Protein AF-A0A5K7X813-F1 (afdb_monomer)

Structure (mmCIF, N/CA/C/O backbone):
data_AF-A0A5K7X813-F1
#
_entry.id   AF-A0A5K7X813-F1
#
loop_
_atom_site.group_PDB
_atom_site.id
_atom_site.type_symbol
_atom_site.label_atom_id
_atom_site.label_alt_id
_atom_site.label_comp_id
_atom_site.label_asym_id
_atom_site.label_entity_id
_atom_site.label_seq_id
_atom_site.pdbx_PDB_ins_code
_atom_site.Cartn_x
_atom_site.Cartn_y
_atom_site.Cartn_z
_atom_site.occupancy
_atom_site.B_iso_or_equiv
_atom_site.auth_seq_id
_atom_site.auth_comp_id
_atom_site.auth_asym_id
_atom_site.auth_atom_id
_atom_site.pdbx_PDB_model_num
ATOM 1 N N . MET A 1 1 ? -4.013 8.636 40.983 1.00 54.81 1 MET A N 1
ATOM 2 C CA . MET A 1 1 ? -5.177 8.779 40.065 1.00 54.81 1 MET A CA 1
ATOM 3 C C . MET A 1 1 ? -4.860 9.382 38.683 1.00 54.81 1 MET A C 1
ATOM 5 O O . MET A 1 1 ? -5.614 9.105 37.757 1.00 54.81 1 MET A O 1
ATOM 9 N N . ARG A 1 2 ? -3.772 10.153 38.484 1.00 60.69 2 ARG A N 1
ATOM 10 C CA . ARG A 1 2 ? -3.465 10.831 37.197 1.00 60.69 2 ARG A CA 1
ATOM 11 C C . ARG A 1 2 ? -3.272 9.895 35.986 1.00 60.69 2 ARG A C 1
ATOM 13 O O . ARG A 1 2 ? -3.738 10.213 34.899 1.00 60.69 2 ARG A O 1
ATOM 20 N N . PHE A 1 3 ? -2.709 8.701 36.178 1.00 65.69 3 PHE A N 1
ATOM 21 C CA . PHE A 1 3 ? -2.444 7.759 35.078 1.00 65.69 3 PHE A CA 1
ATOM 22 C C . PHE A 1 3 ? -3.695 7.131 34.438 1.00 65.69 3 PHE A C 1
ATOM 24 O O . PHE A 1 3 ? -3.649 6.744 33.273 1.00 65.69 3 PHE A O 1
ATOM 31 N N . ARG A 1 4 ? -4.830 7.046 35.152 1.00 69.50 4 ARG A N 1
ATOM 32 C CA . ARG A 1 4 ? -6.066 6.462 34.591 1.00 69.50 4 ARG A CA 1
ATOM 33 C C . ARG A 1 4 ? -6.680 7.352 33.510 1.00 69.50 4 ARG A C 1
ATOM 35 O O . ARG A 1 4 ? -7.088 6.845 32.472 1.00 69.50 4 ARG A O 1
ATOM 42 N N . LYS A 1 5 ? -6.689 8.672 33.728 1.00 76.19 5 LYS A N 1
ATOM 43 C CA . LYS A 1 5 ? -7.222 9.647 32.761 1.00 76.19 5 LYS A CA 1
ATOM 44 C C . LYS A 1 5 ? -6.378 9.688 31.484 1.00 76.19 5 LYS A C 1
ATOM 46 O O . LYS A 1 5 ? -6.932 9.709 30.393 1.00 76.19 5 LYS A O 1
ATOM 51 N N . PHE A 1 6 ? -5.053 9.599 31.625 1.00 77.00 6 PHE A N 1
ATOM 52 C CA . PHE A 1 6 ? -4.134 9.563 30.486 1.00 77.00 6 PHE A CA 1
ATOM 53 C C . PHE A 1 6 ? -4.312 8.303 29.628 1.00 77.00 6 PHE A C 1
ATOM 55 O O . PHE A 1 6 ? -4.370 8.404 28.410 1.00 77.00 6 PHE A O 1
ATOM 62 N N . ARG A 1 7 ? -4.494 7.125 30.245 1.00 70.12 7 ARG A N 1
ATOM 63 C CA . ARG A 1 7 ? -4.776 5.877 29.510 1.00 70.12 7 ARG A CA 1
ATOM 64 C C . ARG A 1 7 ? -6.055 5.950 28.686 1.00 70.12 7 ARG A C 1
ATOM 66 O O . ARG A 1 7 ? -6.060 5.517 27.544 1.00 70.12 7 ARG A O 1
ATOM 73 N N . ILE A 1 8 ? -7.126 6.495 29.262 1.00 75.31 8 ILE A N 1
ATOM 74 C CA . ILE A 1 8 ? -8.412 6.626 28.567 1.00 75.31 8 ILE A CA 1
ATOM 75 C C . ILE A 1 8 ? -8.275 7.596 27.390 1.00 75.31 8 ILE A C 1
ATOM 77 O O . ILE A 1 8 ? -8.663 7.248 26.280 1.00 75.31 8 ILE A O 1
ATOM 81 N N . ALA A 1 9 ? -7.661 8.764 27.604 1.00 78.69 9 ALA A N 1
ATOM 82 C CA . ALA A 1 9 ? -7.419 9.735 26.537 1.00 78.69 9 ALA A CA 1
ATOM 83 C C . ALA A 1 9 ? -6.560 9.144 25.404 1.00 78.69 9 ALA A C 1
ATOM 85 O O . ALA A 1 9 ? -6.878 9.320 24.231 1.00 78.69 9 ALA A O 1
ATOM 86 N N . TRP A 1 10 ? -5.519 8.383 25.753 1.00 76.19 10 TRP A N 1
ATOM 87 C CA . TRP A 1 10 ? -4.647 7.707 24.795 1.00 76.19 10 TRP A CA 1
ATOM 88 C C . TRP A 1 10 ? -5.398 6.655 23.971 1.00 76.19 10 TRP A C 1
ATOM 90 O O . TRP A 1 10 ? -5.327 6.665 22.746 1.00 76.19 10 TRP A O 1
ATOM 100 N N . SER A 1 11 ? -6.180 5.786 24.618 1.00 74.19 11 SER A N 1
ATOM 101 C CA . SER A 1 11 ? -6.988 4.779 23.920 1.00 74.19 11 SER A CA 1
ATOM 102 C C . SER A 1 11 ? -8.035 5.405 22.996 1.00 74.19 11 SER A C 1
ATOM 104 O O . SER A 1 11 ? -8.230 4.917 21.886 1.00 74.19 11 SER A O 1
ATOM 106 N N . ILE A 1 12 ? -8.683 6.494 23.426 1.00 77.75 12 ILE A N 1
ATOM 107 C CA . ILE A 1 12 ? -9.646 7.233 22.597 1.00 77.75 12 ILE A CA 1
ATOM 108 C C . ILE A 1 12 ? -8.948 7.819 21.365 1.00 77.75 12 ILE A C 1
ATOM 110 O O . ILE A 1 12 ? -9.455 7.659 20.257 1.00 77.75 12 ILE A O 1
ATOM 114 N N . ALA A 1 13 ? -7.770 8.430 21.524 1.00 76.88 13 ALA A N 1
ATOM 115 C CA . ALA A 1 13 ? -7.013 8.981 20.400 1.00 76.88 13 ALA A CA 1
ATOM 116 C C . ALA A 1 13 ? -6.658 7.902 19.359 1.00 76.88 13 ALA A C 1
ATOM 118 O O . ALA A 1 13 ? -6.849 8.112 18.162 1.00 76.88 13 ALA A O 1
ATOM 119 N N . PHE A 1 14 ? -6.217 6.721 19.804 1.00 75.38 14 PHE A N 1
ATOM 120 C CA . PHE A 1 14 ? -5.927 5.600 18.903 1.00 75.38 14 PHE A CA 1
ATOM 121 C C . PHE A 1 14 ? -7.178 5.024 18.240 1.00 75.38 14 PHE A C 1
ATOM 123 O O . PHE A 1 14 ? -7.134 4.688 17.057 1.00 75.38 14 PHE A O 1
ATOM 130 N N . ALA A 1 15 ? -8.296 4.933 18.961 1.00 73.25 15 ALA A N 1
ATOM 131 C CA . ALA A 1 15 ? -9.562 4.493 18.384 1.00 73.25 15 ALA A CA 1
ATOM 132 C C . ALA A 1 15 ? -10.031 5.447 17.274 1.00 73.25 15 ALA A C 1
ATOM 134 O O . ALA A 1 15 ? -10.373 4.992 16.185 1.00 73.25 15 ALA A O 1
ATOM 135 N N . ILE A 1 16 ? -9.968 6.762 17.514 1.00 78.19 16 ILE A N 1
ATOM 136 C CA . ILE A 1 16 ? -10.304 7.787 16.515 1.00 78.19 16 ILE A CA 1
ATOM 137 C C . ILE A 1 16 ? -9.379 7.676 15.300 1.00 78.19 16 ILE A C 1
ATOM 139 O O . ILE A 1 16 ? -9.861 7.662 14.171 1.00 78.19 16 ILE A O 1
ATOM 143 N N . LEU A 1 17 ? -8.067 7.538 15.516 1.00 77.50 17 LEU A N 1
ATOM 144 C CA . LEU A 1 17 ? -7.098 7.379 14.429 1.00 77.50 17 LEU A CA 1
ATOM 145 C C . LEU A 1 17 ? -7.386 6.126 13.588 1.00 77.50 17 LEU A C 1
ATOM 147 O O . LEU A 1 17 ? -7.372 6.183 12.362 1.00 77.50 17 LEU A O 1
ATOM 151 N N . THR A 1 18 ? -7.692 5.007 14.242 1.00 76.31 18 THR A N 1
ATOM 152 C CA . THR A 1 18 ? -8.011 3.738 13.572 1.00 76.31 18 THR A CA 1
ATOM 153 C C . THR A 1 18 ? -9.284 3.876 12.736 1.00 76.31 18 THR A C 1
ATOM 155 O O . THR A 1 18 ? -9.297 3.498 11.566 1.00 76.31 18 THR A O 1
ATOM 158 N N . LEU A 1 19 ? -10.339 4.470 13.304 1.00 76.38 19 LEU A N 1
ATOM 159 C CA . LEU A 1 19 ? -11.588 4.737 12.591 1.00 76.38 19 LEU A CA 1
ATOM 160 C C . LEU A 1 19 ? -11.375 5.673 11.398 1.00 76.38 19 LEU A C 1
ATOM 162 O O . LEU A 1 19 ? -11.923 5.416 10.330 1.00 76.38 19 LEU A O 1
ATOM 166 N N . ALA A 1 20 ? -10.546 6.710 11.543 1.00 79.81 20 ALA A N 1
ATOM 167 C CA . ALA A 1 20 ? -10.212 7.623 10.454 1.00 79.81 20 ALA A CA 1
ATOM 168 C C . ALA A 1 20 ? -9.488 6.906 9.301 1.00 79.81 20 ALA A C 1
ATOM 170 O O . ALA A 1 20 ? -9.820 7.132 8.138 1.00 79.81 20 ALA A O 1
ATOM 171 N N . ILE A 1 21 ? -8.552 5.998 9.609 1.00 79.31 21 ILE A N 1
ATOM 172 C CA . ILE A 1 21 ? -7.858 5.183 8.599 1.00 79.31 21 ILE A CA 1
ATOM 173 C C . ILE A 1 21 ? -8.856 4.275 7.870 1.00 79.31 21 ILE A C 1
ATOM 175 O O . ILE A 1 21 ? -8.894 4.276 6.641 1.00 79.31 21 ILE A O 1
ATOM 179 N N . VAL A 1 22 ? -9.703 3.545 8.604 1.00 78.25 22 VAL A N 1
ATOM 180 C CA . VAL A 1 22 ? -10.703 2.638 8.010 1.00 78.25 22 VAL A CA 1
ATOM 181 C C . VAL A 1 22 ? -11.699 3.406 7.136 1.00 78.25 22 VAL A C 1
ATOM 183 O O . VAL A 1 22 ? -11.939 3.013 5.993 1.00 78.25 22 VAL A O 1
ATOM 186 N N . ALA A 1 23 ? -12.234 4.528 7.626 1.00 78.31 23 ALA A N 1
ATOM 187 C CA . ALA A 1 23 ? -13.146 5.383 6.868 1.00 78.31 23 ALA A CA 1
ATOM 188 C C . ALA A 1 23 ? -12.483 5.952 5.602 1.00 78.31 23 ALA A C 1
ATOM 190 O O . ALA A 1 23 ? -13.100 5.969 4.534 1.00 78.31 23 ALA A O 1
ATOM 191 N N . GLY A 1 24 ? -11.212 6.357 5.690 1.00 80.44 24 GLY A N 1
ATOM 192 C CA . GLY A 1 24 ? -10.421 6.793 4.541 1.00 80.44 24 GLY A CA 1
ATOM 193 C C . GLY A 1 24 ? -10.262 5.690 3.492 1.00 80.44 24 GLY A C 1
ATOM 194 O O . GLY A 1 24 ? -10.505 5.925 2.309 1.00 80.44 24 GLY A O 1
ATOM 195 N N . CYS A 1 25 ? -9.932 4.466 3.913 1.00 77.06 25 CYS A N 1
ATOM 196 C CA . CYS A 1 25 ? -9.793 3.325 3.006 1.00 77.06 25 CYS A CA 1
ATOM 197 C C . CYS A 1 25 ? -11.111 2.947 2.319 1.00 77.06 25 CYS A C 1
ATOM 199 O O . CYS A 1 25 ? -11.101 2.699 1.114 1.00 77.06 25 CYS A O 1
ATOM 201 N N . LEU A 1 26 ? -12.233 2.956 3.049 1.00 78.69 26 LEU A N 1
ATOM 202 C CA . LEU A 1 26 ? -13.564 2.715 2.478 1.00 78.69 26 LEU A CA 1
ATOM 203 C C . LEU A 1 26 ? -13.934 3.802 1.464 1.00 78.69 26 LEU A C 1
ATOM 205 O O . LEU A 1 26 ? -14.341 3.498 0.347 1.00 78.69 26 LEU A O 1
ATOM 209 N N . THR A 1 27 ? -13.718 5.071 1.811 1.00 80.00 27 THR A N 1
ATOM 210 C CA . THR A 1 27 ? -13.990 6.199 0.904 1.00 80.00 27 THR A CA 1
ATOM 211 C C . THR A 1 27 ? -13.204 6.062 -0.400 1.00 80.00 27 THR A C 1
ATOM 213 O O . THR A 1 27 ? -13.751 6.261 -1.483 1.00 80.00 27 THR A O 1
ATOM 216 N N . LEU A 1 28 ? -11.927 5.680 -0.308 1.00 74.62 28 LEU A N 1
ATOM 217 C CA . LEU A 1 28 ? -11.062 5.451 -1.464 1.00 74.62 28 LEU A CA 1
ATOM 218 C C . LEU A 1 28 ? -11.472 4.228 -2.295 1.00 74.62 28 LEU A C 1
ATOM 220 O O . LEU A 1 28 ? -11.295 4.239 -3.511 1.00 74.62 28 LEU A O 1
ATOM 224 N N . GLN A 1 29 ? -12.027 3.192 -1.667 1.00 76.62 29 GLN A N 1
ATOM 225 C CA . GLN A 1 29 ? -12.529 2.012 -2.369 1.00 76.62 29 GLN A CA 1
ATOM 226 C C . GLN A 1 29 ? -13.784 2.325 -3.193 1.0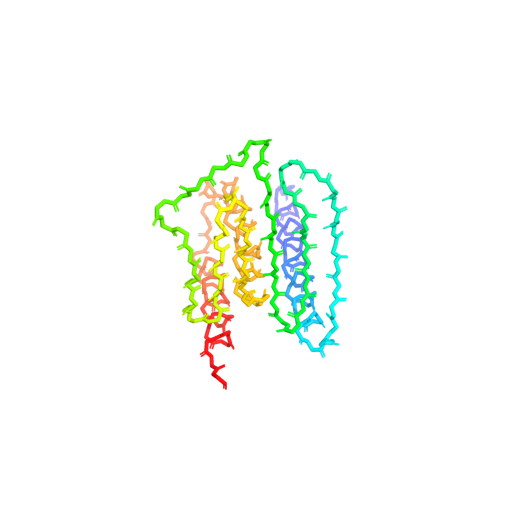0 76.62 29 GLN A C 1
ATOM 228 O O . GLN A 1 29 ? -13.869 1.903 -4.341 1.00 76.62 29 GLN A O 1
ATOM 233 N N . TYR A 1 30 ? -14.724 3.098 -2.642 1.00 77.44 30 TYR A N 1
ATOM 234 C CA . TYR A 1 30 ? -15.998 3.393 -3.308 1.00 77.44 30 TYR A CA 1
ATOM 235 C C . TYR A 1 30 ? -15.947 4.568 -4.289 1.00 77.44 30 TYR A C 1
ATOM 237 O O . TYR A 1 30 ? -16.798 4.656 -5.169 1.00 77.44 30 TYR A O 1
ATOM 245 N N . ARG A 1 31 ? -14.965 5.474 -4.181 1.00 75.94 31 ARG A N 1
ATOM 246 C CA . ARG A 1 31 ? -14.862 6.618 -5.104 1.00 75.94 31 ARG A CA 1
ATOM 247 C C . ARG A 1 31 ? -14.426 6.247 -6.522 1.00 75.94 31 ARG A C 1
ATOM 249 O O . ARG A 1 31 ? -14.601 7.076 -7.406 1.00 75.94 31 ARG A O 1
ATOM 256 N N . GLY A 1 32 ? -13.829 5.068 -6.736 1.00 66.31 32 GLY A N 1
ATOM 257 C CA . GLY A 1 32 ? -13.442 4.560 -8.065 1.00 66.31 32 GLY A CA 1
ATOM 258 C C . GLY A 1 32 ? -12.478 5.447 -8.874 1.00 66.31 32 GLY A C 1
ATOM 259 O O . GLY A 1 32 ? -12.237 5.182 -10.043 1.00 66.31 32 GLY A O 1
ATOM 260 N N . GLY A 1 33 ? -11.940 6.515 -8.281 1.00 73.81 33 GLY A N 1
ATOM 261 C CA . GLY A 1 33 ? -11.107 7.498 -8.964 1.00 73.81 33 GLY A CA 1
ATOM 262 C C . GLY A 1 33 ? -9.621 7.189 -8.833 1.00 73.81 33 GLY A C 1
ATOM 263 O O . GLY A 1 33 ? -9.163 6.732 -7.784 1.00 73.81 33 GLY A O 1
ATOM 264 N N . ARG A 1 34 ? -8.860 7.501 -9.886 1.00 80.56 34 ARG A N 1
ATOM 265 C CA . ARG A 1 34 ? -7.399 7.509 -9.843 1.00 80.56 34 ARG A CA 1
ATOM 266 C C . ARG A 1 34 ? -6.916 8.793 -9.166 1.00 80.56 34 ARG A C 1
ATOM 268 O O . ARG A 1 34 ? -7.046 9.876 -9.728 1.00 80.56 34 ARG A O 1
ATOM 275 N N . SER A 1 35 ? -6.309 8.659 -7.998 1.00 84.06 35 SER A N 1
ATOM 276 C CA . SER A 1 35 ? -5.703 9.751 -7.237 1.00 84.06 35 SER A CA 1
ATOM 277 C C . SER A 1 35 ? -4.225 9.449 -7.019 1.00 84.06 35 SER A C 1
ATOM 279 O O . SER A 1 35 ? -3.894 8.497 -6.313 1.00 84.06 35 SER A O 1
ATOM 281 N N . SER A 1 36 ? -3.324 10.244 -7.599 1.00 86.56 36 SER A N 1
ATOM 282 C CA . SER A 1 36 ? -1.923 10.229 -7.162 1.00 86.56 36 SER A CA 1
ATOM 283 C C . SER A 1 36 ? -1.825 11.049 -5.878 1.00 86.56 36 SER A C 1
ATOM 285 O O . SER A 1 36 ? -2.279 12.191 -5.823 1.00 86.56 36 SER A O 1
ATOM 287 N N . LEU A 1 37 ? -1.300 10.434 -4.823 1.00 87.88 37 LEU A N 1
ATOM 288 C CA . LEU A 1 37 ? -1.027 11.094 -3.548 1.00 87.88 37 LEU A CA 1
ATOM 289 C C . LEU A 1 37 ? 0.318 11.812 -3.598 1.00 87.88 37 LEU A C 1
ATOM 291 O O . LEU A 1 37 ? 0.514 12.832 -2.942 1.00 87.88 37 LEU A O 1
ATOM 295 N N . TRP A 1 38 ? 1.251 11.260 -4.368 1.00 91.50 38 TRP A N 1
ATOM 296 C CA . TRP A 1 38 ? 2.575 11.812 -4.546 1.00 91.50 38 TRP A CA 1
ATOM 297 C C . TRP A 1 38 ? 3.177 11.294 -5.842 1.00 91.50 38 TRP A C 1
ATOM 299 O O . TRP A 1 38 ? 3.225 10.087 -6.055 1.00 91.50 38 TRP A O 1
ATOM 309 N N . GLN A 1 39 ? 3.695 12.201 -6.665 1.00 92.25 39 GLN A N 1
ATOM 310 C CA . GLN A 1 39 ? 4.382 11.862 -7.900 1.00 92.25 39 GLN A CA 1
ATOM 311 C C . GLN A 1 39 ? 5.682 12.650 -7.997 1.00 92.25 39 GLN A C 1
ATOM 313 O O . GLN A 1 39 ? 5.729 13.853 -7.735 1.00 92.25 39 GLN A O 1
ATOM 318 N N . ARG A 1 40 ? 6.751 11.967 -8.393 1.00 93.25 40 ARG A N 1
ATOM 319 C CA . ARG A 1 40 ? 8.074 12.544 -8.584 1.00 93.25 40 ARG A CA 1
ATOM 320 C C . ARG A 1 40 ? 8.753 11.907 -9.791 1.00 93.25 40 ARG A C 1
ATOM 322 O O . ARG A 1 40 ? 8.754 10.692 -9.956 1.00 93.25 40 ARG A O 1
ATOM 329 N N . GLY A 1 41 ? 9.389 12.741 -10.610 1.00 90.94 41 GLY A N 1
ATOM 330 C CA . GLY A 1 41 ? 10.288 12.281 -11.664 1.00 90.94 41 GLY A CA 1
ATOM 331 C C . GLY A 1 41 ? 11.691 11.956 -11.139 1.00 90.94 41 GLY A C 1
ATOM 332 O O . GLY A 1 41 ? 12.214 12.644 -10.258 1.00 90.94 41 GLY A O 1
ATOM 333 N N . GLY A 1 42 ? 12.321 10.941 -11.728 1.00 90.56 42 GLY A N 1
ATOM 334 C CA . GLY A 1 42 ? 13.716 10.578 -11.478 1.00 90.56 42 GLY A CA 1
ATOM 335 C C . GLY A 1 42 ? 13.900 9.342 -10.589 1.00 90.56 42 GLY A C 1
ATOM 336 O O . GLY A 1 42 ? 12.947 8.614 -10.328 1.00 90.56 42 GLY A O 1
ATOM 337 N N . PRO A 1 43 ? 15.142 9.068 -10.151 1.00 93.00 43 PRO A N 1
ATOM 338 C CA . PRO A 1 43 ? 15.458 7.884 -9.362 1.00 93.00 43 PRO A CA 1
ATOM 339 C C . PRO A 1 43 ? 14.811 7.878 -7.974 1.00 93.00 43 PRO A C 1
ATOM 341 O O . PRO A 1 43 ? 14.740 8.907 -7.300 1.00 93.00 43 PRO A O 1
ATOM 344 N N . GLY A 1 44 ? 14.463 6.685 -7.505 1.00 93.06 44 GLY A N 1
ATOM 345 C CA . GLY A 1 44 ? 13.820 6.430 -6.225 1.00 93.06 44 GLY A CA 1
ATOM 346 C C . GLY A 1 44 ? 12.330 6.127 -6.380 1.00 93.06 44 GLY A C 1
ATOM 347 O O . GLY A 1 44 ? 11.885 5.725 -7.454 1.00 93.06 44 GLY A O 1
ATOM 348 N N . PRO A 1 45 ? 11.546 6.279 -5.303 1.00 92.69 45 PRO A N 1
ATOM 349 C CA . PRO A 1 45 ? 10.093 6.232 -5.387 1.00 92.69 45 PRO A CA 1
ATOM 350 C C . PRO A 1 45 ? 9.598 7.287 -6.390 1.00 92.69 45 PRO A C 1
ATOM 352 O O . PRO A 1 45 ? 10.085 8.417 -6.373 1.00 92.69 45 PRO A O 1
ATOM 355 N N . THR A 1 46 ? 8.667 6.926 -7.271 1.00 93.81 46 THR A N 1
ATOM 356 C CA . THR A 1 46 ? 8.197 7.808 -8.357 1.00 93.81 46 THR A CA 1
ATOM 357 C C . THR A 1 46 ? 6.718 8.138 -8.283 1.00 93.81 46 THR A C 1
ATOM 359 O O . THR A 1 46 ? 6.315 9.216 -8.707 1.00 93.81 46 THR A O 1
ATOM 362 N N . ASP A 1 47 ? 5.894 7.237 -7.758 1.00 93.62 47 ASP A N 1
ATOM 363 C CA . ASP A 1 47 ? 4.456 7.466 -7.639 1.00 93.62 47 ASP A CA 1
ATOM 364 C C . ASP A 1 47 ? 3.903 6.655 -6.471 1.00 93.62 47 ASP A C 1
ATOM 366 O O . ASP A 1 47 ? 4.234 5.479 -6.312 1.00 93.62 47 ASP A O 1
ATOM 370 N N . ILE A 1 48 ? 3.068 7.291 -5.661 1.00 92.00 48 ILE A N 1
ATOM 371 C CA . ILE A 1 48 ? 2.223 6.657 -4.657 1.00 92.00 48 ILE A CA 1
ATOM 372 C C . ILE A 1 48 ? 0.811 7.118 -4.961 1.00 92.00 48 ILE A C 1
ATOM 374 O O . ILE A 1 48 ? 0.525 8.315 -4.939 1.00 92.00 48 ILE A O 1
ATOM 378 N N . GLY A 1 49 ? -0.090 6.180 -5.214 1.00 90.69 49 GLY A N 1
ATOM 379 C CA . GLY A 1 49 ? -1.445 6.529 -5.606 1.00 90.69 49 GLY A CA 1
ATOM 380 C C . GLY A 1 49 ? -2.459 5.451 -5.294 1.00 90.69 49 GLY A C 1
ATOM 381 O O . GLY A 1 49 ? -2.126 4.367 -4.817 1.00 90.69 49 GLY A O 1
ATOM 382 N N . VAL A 1 50 ? -3.718 5.797 -5.539 1.00 88.44 50 VAL A N 1
ATOM 383 C CA . VAL A 1 50 ? -4.884 4.950 -5.313 1.00 88.44 50 VAL A CA 1
ATOM 384 C C . VAL A 1 50 ? -5.790 4.977 -6.543 1.00 88.44 50 VAL A C 1
ATOM 386 O O . VAL A 1 50 ? -6.003 6.035 -7.120 1.00 88.44 50 VAL A O 1
ATOM 389 N N . SER A 1 51 ? -6.298 3.824 -6.974 1.00 87.62 51 SER A N 1
ATOM 390 C CA . SER A 1 51 ? -7.203 3.644 -8.130 1.00 87.62 51 SER A CA 1
ATOM 391 C C . SER A 1 51 ? -7.883 2.312 -7.950 1.00 87.62 51 SER A C 1
ATOM 393 O O . SER A 1 51 ? -7.236 1.344 -7.545 1.00 87.62 51 SER A O 1
ATOM 395 N N . ASP A 1 52 ? -9.174 2.268 -8.253 1.00 85.06 52 ASP A N 1
ATOM 396 C CA . ASP A 1 52 ? -9.953 1.028 -8.282 1.00 85.06 52 ASP A CA 1
ATOM 397 C C . ASP A 1 52 ? -9.819 0.213 -6.982 1.00 85.06 52 ASP A C 1
ATOM 399 O O . ASP A 1 52 ? -9.637 -1.006 -7.000 1.00 85.06 52 ASP A O 1
ATOM 403 N N . GLY A 1 53 ? -9.810 0.902 -5.833 1.00 83.44 53 GLY A N 1
ATOM 404 C CA . GLY A 1 53 ? -9.644 0.268 -4.521 1.00 83.44 53 GLY A CA 1
ATOM 405 C C . GLY A 1 53 ? -8.278 -0.391 -4.301 1.00 83.44 53 GLY A C 1
ATOM 406 O O . GLY A 1 53 ? -8.155 -1.301 -3.481 1.00 83.44 53 GLY A O 1
ATOM 407 N N . LYS A 1 54 ? -7.238 0.037 -5.021 1.00 88.50 54 LYS A N 1
ATOM 408 C CA . LYS A 1 54 ? -5.860 -0.433 -4.846 1.00 88.50 54 LYS A CA 1
ATOM 409 C C . LYS A 1 54 ? -4.923 0.727 -4.596 1.00 88.50 54 LYS A C 1
ATOM 411 O O . LYS A 1 54 ? -5.014 1.742 -5.274 1.00 88.50 54 LYS A O 1
ATOM 416 N N . ILE A 1 55 ? -3.997 0.549 -3.662 1.00 89.44 55 ILE A N 1
ATOM 417 C CA . ILE A 1 55 ? -2.851 1.446 -3.491 1.00 89.44 55 ILE A CA 1
ATOM 418 C C . ILE A 1 55 ? -1.733 0.899 -4.363 1.00 89.44 55 ILE A C 1
ATOM 420 O O . ILE A 1 55 ? -1.499 -0.310 -4.325 1.00 89.44 55 ILE A O 1
ATOM 424 N N . TRP A 1 56 ? -1.035 1.751 -5.1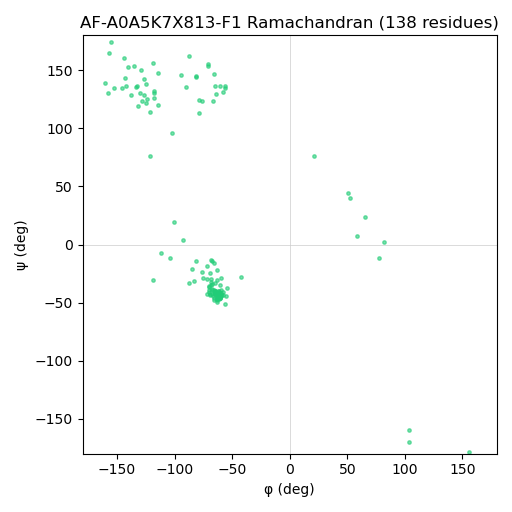11 1.00 91.56 56 TRP A N 1
ATOM 425 C CA . TRP A 1 56 ? 0.241 1.391 -5.720 1.00 91.56 56 TRP A CA 1
ATOM 426 C C . TRP A 1 56 ? 1.382 2.268 -5.238 1.00 91.56 56 TRP A C 1
ATOM 428 O O . TRP A 1 56 ? 1.202 3.411 -4.824 1.00 91.56 56 TRP A O 1
ATOM 438 N N . LEU A 1 57 ? 2.571 1.694 -5.352 1.00 93.75 57 LEU A N 1
ATOM 439 C CA . LEU A 1 57 ? 3.854 2.341 -5.190 1.00 93.75 57 LEU A CA 1
ATOM 440 C C . LEU A 1 57 ? 4.704 1.980 -6.406 1.00 93.75 57 LEU A C 1
ATOM 442 O O . LEU A 1 57 ? 4.827 0.804 -6.751 1.00 93.75 57 LEU A O 1
ATOM 446 N N . SER A 1 58 ? 5.305 2.986 -7.022 1.00 94.50 58 SER A N 1
ATOM 447 C CA . SER A 1 58 ? 6.235 2.842 -8.137 1.00 94.50 58 SER A CA 1
ATOM 448 C C . SER A 1 58 ? 7.626 3.305 -7.726 1.00 94.50 58 SER A C 1
ATOM 450 O O . SER A 1 58 ? 7.778 4.228 -6.921 1.00 94.50 58 SER A O 1
ATOM 452 N N . TRP A 1 59 ? 8.648 2.671 -8.291 1.00 95.25 59 TRP A N 1
ATOM 453 C CA . TRP A 1 59 ? 10.044 2.974 -8.017 1.00 95.25 59 TRP A CA 1
ATOM 454 C C . TRP A 1 59 ? 10.894 2.835 -9.276 1.00 95.25 59 TRP A C 1
ATOM 456 O O . TRP A 1 59 ? 10.690 1.932 -10.090 1.00 95.25 59 TRP A O 1
ATOM 466 N N . GLN A 1 60 ? 11.880 3.715 -9.416 1.00 95.88 60 GLN A N 1
ATOM 467 C CA . GLN A 1 60 ? 12.801 3.753 -10.541 1.00 95.88 60 GLN A CA 1
ATOM 468 C C . GLN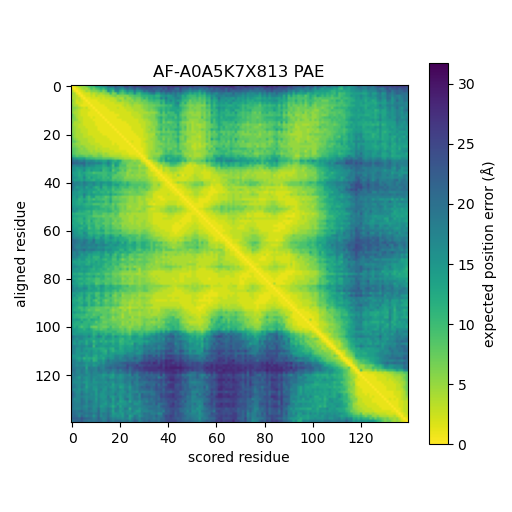 A 1 60 ? 14.258 3.726 -10.057 1.00 95.88 60 GLN A C 1
ATOM 470 O O . GLN A 1 60 ? 14.639 4.539 -9.215 1.00 95.88 60 GLN A O 1
ATOM 475 N N . PRO A 1 61 ? 15.113 2.830 -10.575 1.00 94.62 61 PRO A N 1
ATOM 476 C CA . PRO A 1 61 ? 16.509 2.787 -10.170 1.00 94.62 61 PRO A CA 1
ATOM 477 C C . PRO A 1 61 ? 17.289 3.983 -10.705 1.00 94.62 61 PRO A C 1
ATOM 479 O O . PRO A 1 61 ? 16.966 4.555 -11.745 1.00 94.62 61 PRO A O 1
ATOM 482 N N . ARG A 1 62 ? 18.378 4.326 -10.010 1.00 94.88 62 ARG A N 1
ATOM 483 C CA . ARG A 1 62 ? 19.324 5.355 -10.467 1.00 94.88 62 ARG A CA 1
ATOM 484 C C . ARG A 1 62 ? 20.102 4.927 -11.710 1.00 94.88 62 ARG A C 1
ATOM 486 O O . ARG A 1 62 ? 20.406 5.767 -12.546 1.00 94.88 62 ARG A O 1
ATOM 493 N N . VAL A 1 63 ? 20.416 3.639 -11.816 1.00 94.94 63 VAL A N 1
ATOM 494 C CA . VAL A 1 63 ? 21.101 3.034 -12.961 1.00 94.94 63 VAL A CA 1
ATOM 495 C C . VAL A 1 63 ? 20.217 1.908 -13.471 1.00 94.94 63 VAL A C 1
ATOM 497 O O . VAL A 1 63 ? 19.835 1.037 -12.690 1.00 94.94 63 VAL A O 1
ATOM 500 N N . ALA A 1 64 ? 19.868 1.939 -14.756 1.00 91.88 64 ALA A N 1
ATOM 501 C CA . ALA A 1 64 ? 19.071 0.880 -15.354 1.00 91.88 64 ALA A CA 1
ATOM 502 C C . ALA A 1 64 ? 19.855 -0.438 -15.322 1.00 91.88 64 ALA A C 1
ATOM 504 O O . ALA A 1 64 ? 21.009 -0.497 -15.742 1.00 91.88 64 ALA A O 1
ATOM 505 N N . TYR A 1 65 ? 19.219 -1.492 -14.829 1.00 90.75 65 TYR A N 1
ATOM 506 C CA . TYR A 1 65 ? 19.756 -2.849 -14.854 1.00 90.75 65 TYR A CA 1
ATOM 507 C C . TYR A 1 65 ? 18.651 -3.801 -15.294 1.00 90.75 65 TYR A C 1
ATOM 509 O O . TYR A 1 65 ? 17.474 -3.503 -15.104 1.00 90.75 65 TYR A O 1
ATOM 517 N N . ARG A 1 66 ? 19.014 -4.940 -15.891 1.00 90.00 66 ARG A N 1
ATOM 518 C CA . ARG A 1 66 ? 18.047 -5.942 -16.349 1.00 90.00 66 ARG A CA 1
ATOM 519 C C . ARG A 1 66 ? 17.997 -7.110 -15.365 1.00 90.00 66 ARG A C 1
ATOM 521 O O . ARG A 1 66 ? 18.840 -8.002 -15.457 1.00 90.00 66 ARG A O 1
ATOM 528 N N . PRO A 1 67 ? 17.047 -7.126 -14.415 1.00 87.69 67 PRO A N 1
ATOM 529 C CA . PRO A 1 67 ? 16.902 -8.253 -13.510 1.00 87.69 67 PRO A CA 1
ATOM 530 C C . PRO A 1 67 ? 16.484 -9.497 -14.296 1.00 87.69 67 PRO A C 1
ATOM 532 O O . PRO A 1 67 ? 15.592 -9.439 -15.141 1.00 87.69 67 PRO A O 1
ATOM 535 N N . GLN A 1 68 ? 17.101 -10.640 -13.990 1.00 90.38 68 GLN A N 1
ATOM 536 C CA . GLN A 1 68 ? 16.737 -11.933 -14.593 1.00 90.38 68 GLN A CA 1
ATOM 537 C C . GLN A 1 68 ? 15.300 -12.358 -14.252 1.00 90.38 68 GLN A C 1
ATOM 539 O O . GLN A 1 68 ? 14.692 -13.140 -14.970 1.00 90.38 68 GLN A O 1
ATOM 544 N N . TRP A 1 69 ? 14.755 -11.806 -13.170 1.00 84.75 69 TRP A N 1
ATOM 545 C CA . TRP A 1 69 ? 13.408 -12.040 -12.659 1.00 84.75 69 TRP A CA 1
ATOM 546 C C . TRP A 1 69 ? 12.426 -10.915 -13.034 1.00 84.75 69 TRP A C 1
ATOM 548 O O . TRP A 1 69 ? 11.383 -10.769 -12.399 1.00 84.75 69 TRP A O 1
ATOM 558 N N . ALA A 1 70 ? 12.750 -10.101 -14.050 1.00 89.44 70 ALA A N 1
ATOM 559 C CA . ALA A 1 70 ? 11.797 -9.150 -14.616 1.00 89.44 70 ALA A CA 1
ATOM 560 C C . ALA A 1 70 ? 10.524 -9.880 -15.074 1.00 89.44 70 ALA A C 1
ATOM 562 O O . ALA A 1 70 ? 10.587 -10.948 -15.686 1.00 89.44 70 ALA A O 1
ATOM 563 N N . GLY A 1 71 ? 9.366 -9.302 -14.775 1.00 91.38 71 GLY A N 1
ATOM 564 C CA . GLY A 1 71 ? 8.082 -9.940 -15.013 1.00 91.38 71 GLY A CA 1
ATOM 565 C C . GLY A 1 71 ? 6.982 -9.405 -14.108 1.00 91.38 71 GLY A C 1
ATOM 566 O O . GLY A 1 71 ? 7.189 -8.513 -13.283 1.00 91.38 71 GLY A O 1
ATOM 567 N N . GLN A 1 72 ? 5.796 -9.981 -14.268 1.00 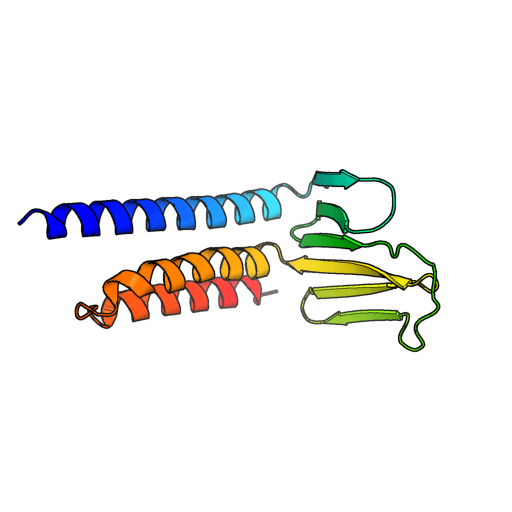94.81 72 GLN A N 1
ATOM 568 C CA . GLN A 1 72 ? 4.603 -9.595 -13.532 1.00 94.81 72 GLN A CA 1
ATOM 569 C C . GLN A 1 72 ? 4.097 -10.767 -12.693 1.00 94.81 72 GLN A C 1
ATOM 571 O O . GLN A 1 72 ? 3.879 -11.866 -13.198 1.00 94.81 72 GLN A O 1
ATOM 576 N N . ILE A 1 73 ? 3.845 -10.512 -11.413 1.00 93.81 73 ILE A N 1
ATOM 577 C CA . ILE A 1 73 ? 3.215 -11.458 -10.494 1.00 93.81 73 ILE A CA 1
ATOM 578 C C . ILE A 1 73 ? 1.903 -10.837 -10.030 1.00 93.81 73 ILE A C 1
ATOM 580 O O . ILE A 1 73 ? 1.890 -9.719 -9.520 1.00 93.81 73 ILE A O 1
ATOM 584 N N . SER A 1 74 ? 0.785 -11.550 -10.179 1.00 93.38 74 SER A N 1
ATOM 585 C CA . SER A 1 74 ? -0.496 -11.126 -9.609 1.00 93.38 74 SER A CA 1
ATOM 586 C C . SER A 1 74 ? -1.162 -12.276 -8.869 1.00 93.38 74 SER A C 1
ATOM 588 O O . SER A 1 74 ? -1.433 -13.323 -9.450 1.00 93.38 74 SER A O 1
ATOM 590 N N . ARG A 1 75 ? -1.389 -12.095 -7.566 1.00 89.31 75 ARG A N 1
ATOM 591 C CA . ARG A 1 75 ? -2.024 -13.089 -6.693 1.00 89.31 75 ARG A CA 1
ATOM 592 C C . ARG A 1 75 ? -2.863 -12.385 -5.634 1.00 89.31 75 ARG A C 1
ATOM 594 O O . ARG A 1 75 ? -2.391 -11.439 -5.013 1.00 89.31 75 ARG A O 1
ATOM 601 N N . ARG A 1 76 ? -4.089 -12.872 -5.404 1.00 86.94 76 ARG A N 1
ATOM 602 C CA . ARG A 1 76 ? -4.998 -12.391 -4.340 1.00 86.94 76 ARG A CA 1
ATOM 603 C C . ARG A 1 76 ? -5.183 -10.862 -4.325 1.00 86.94 76 ARG A C 1
ATOM 605 O O . ARG A 1 76 ? -5.082 -10.229 -3.283 1.00 86.94 76 ARG A O 1
ATOM 612 N N . GLY A 1 77 ? -5.368 -10.253 -5.496 1.00 84.38 77 GLY A N 1
ATOM 613 C CA . GLY A 1 77 ? -5.547 -8.800 -5.625 1.00 84.38 77 GLY A CA 1
ATOM 614 C C . GLY A 1 77 ? -4.264 -7.966 -5.518 1.00 84.38 77 GLY A C 1
ATOM 615 O O . GLY A 1 77 ? -4.284 -6.795 -5.898 1.00 84.38 77 GLY A O 1
ATOM 616 N N . PHE A 1 78 ? -3.145 -8.559 -5.094 1.00 88.88 78 PHE A N 1
ATOM 617 C CA 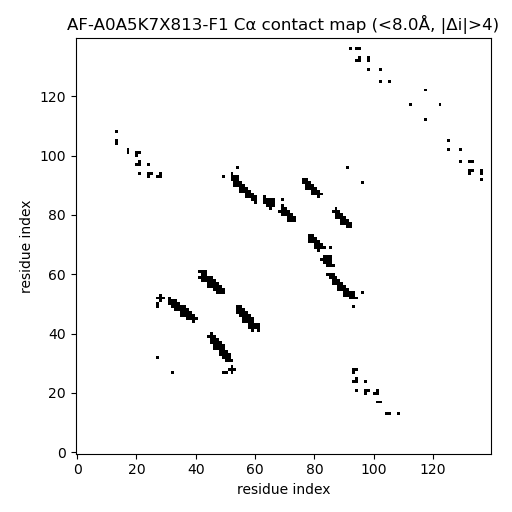. PHE A 1 78 ? -1.825 -7.946 -5.177 1.00 88.88 78 PHE A CA 1
ATOM 618 C C . PHE A 1 78 ? -1.247 -8.114 -6.579 1.00 88.88 78 PHE A C 1
ATOM 620 O O . PHE A 1 78 ? -1.435 -9.144 -7.241 1.00 88.88 78 PHE A O 1
ATOM 627 N N . ARG A 1 79 ? -0.526 -7.098 -7.039 1.00 93.00 79 ARG A N 1
ATOM 628 C CA . ARG A 1 79 ? 0.213 -7.124 -8.296 1.00 93.00 79 ARG A CA 1
ATOM 629 C C . ARG A 1 79 ? 1.570 -6.482 -8.086 1.00 93.00 79 ARG A C 1
ATOM 631 O O . ARG A 1 79 ? 1.646 -5.359 -7.612 1.00 93.00 79 ARG A O 1
ATOM 638 N N . TYR A 1 80 ? 2.611 -7.185 -8.485 1.00 92.88 80 TYR A N 1
ATOM 639 C CA . TYR A 1 80 ? 3.968 -6.682 -8.579 1.00 92.88 80 TYR A CA 1
ATOM 640 C C . TYR A 1 80 ? 4.399 -6.762 -10.041 1.00 92.88 80 TYR A C 1
ATOM 642 O O . TYR A 1 80 ? 4.185 -7.791 -10.684 1.00 92.88 80 TYR A O 1
ATOM 650 N N . ASN A 1 81 ? 4.961 -5.686 -10.575 1.00 94.75 81 ASN A N 1
ATOM 651 C CA . ASN A 1 81 ? 5.486 -5.637 -11.930 1.00 94.75 81 ASN A CA 1
ATOM 652 C C . ASN A 1 81 ? 6.918 -5.109 -11.897 1.00 94.75 81 ASN A C 1
ATOM 654 O O . ASN A 1 81 ? 7.141 -4.009 -11.398 1.00 94.75 81 ASN A O 1
ATOM 658 N N . MET A 1 82 ? 7.861 -5.873 -12.439 1.00 94.69 82 MET A N 1
ATOM 659 C CA . MET A 1 82 ? 9.269 -5.506 -12.578 1.00 94.69 82 MET A CA 1
ATOM 660 C C . MET A 1 82 ? 9.606 -5.384 -14.061 1.00 94.69 82 MET A C 1
ATOM 662 O O . MET A 1 82 ? 9.484 -6.348 -14.818 1.00 94.69 82 MET A O 1
ATOM 666 N N . TYR A 1 83 ? 10.039 -4.200 -14.472 1.00 92.50 83 TYR A N 1
ATOM 667 C CA . TYR A 1 83 ? 10.371 -3.880 -15.853 1.00 92.50 83 TYR A CA 1
ATOM 668 C C . TYR A 1 83 ? 11.832 -4.230 -16.172 1.00 92.50 83 TYR A C 1
ATOM 670 O O . TYR A 1 83 ? 12.683 -4.382 -15.295 1.00 92.50 83 TYR A O 1
ATOM 678 N N . SER A 1 84 ? 12.146 -4.333 -17.464 1.00 90.75 84 SER A N 1
ATOM 679 C CA . SER A 1 84 ? 13.476 -4.713 -17.964 1.00 90.75 84 SER A CA 1
ATOM 680 C C . SER A 1 84 ? 14.588 -3.705 -17.655 1.00 90.75 84 SER A C 1
ATOM 682 O O . SER A 1 84 ? 15.758 -4.055 -17.761 1.00 90.75 84 SER A O 1
ATOM 684 N N . ASN A 1 85 ? 14.241 -2.476 -17.280 1.00 91.94 85 ASN A N 1
ATOM 685 C CA . ASN A 1 85 ? 15.166 -1.433 -16.832 1.00 91.94 85 ASN A CA 1
ATOM 686 C C . ASN A 1 85 ? 15.348 -1.411 -15.298 1.00 91.94 85 ASN A C 1
ATOM 688 O O . ASN A 1 85 ? 16.018 -0.517 -14.781 1.00 91.94 85 ASN A O 1
ATOM 692 N N . GLY A 1 86 ? 14.735 -2.357 -14.576 1.00 89.81 86 GLY A N 1
ATOM 693 C CA . GLY A 1 86 ? 14.819 -2.487 -13.123 1.00 89.81 86 GLY A CA 1
ATOM 694 C C . GLY A 1 86 ? 13.866 -1.574 -12.351 1.00 89.81 86 GLY A C 1
ATOM 695 O O . GLY A 1 86 ? 13.899 -1.582 -11.119 1.00 89.81 86 GLY A O 1
ATOM 696 N N . SER A 1 87 ? 13.027 -0.781 -13.033 1.00 94.00 87 SER A N 1
ATOM 697 C CA . SER A 1 87 ? 11.906 -0.116 -12.367 1.00 94.00 87 SER A CA 1
ATOM 698 C C . SER A 1 87 ? 10.847 -1.141 -11.989 1.00 94.00 87 SER A C 1
ATOM 700 O O . SER A 1 87 ? 10.711 -2.186 -12.627 1.00 94.00 87 SER A O 1
ATOM 702 N N . TRP A 1 88 ? 10.075 -0.844 -10.952 1.00 94.94 88 TRP A N 1
ATOM 703 C CA . TRP A 1 88 ? 8.970 -1.697 -10.550 1.00 94.94 88 TRP A CA 1
ATOM 704 C C . TRP A 1 88 ? 7.787 -0.892 -10.050 1.00 94.94 88 TRP A C 1
ATOM 706 O O . TRP A 1 88 ? 7.913 0.265 -9.649 1.00 94.94 88 TRP A O 1
ATOM 716 N N . ASN A 1 89 ? 6.627 -1.533 -10.057 1.00 94.50 89 ASN A N 1
ATOM 717 C CA . ASN A 1 89 ? 5.488 -1.103 -9.272 1.00 94.50 89 ASN A CA 1
ATOM 718 C C . ASN A 1 89 ? 4.926 -2.274 -8.470 1.00 94.50 89 ASN A C 1
ATOM 720 O O . ASN A 1 89 ? 5.030 -3.440 -8.851 1.00 94.50 89 ASN A O 1
ATOM 724 N N . ILE A 1 90 ? 4.348 -1.951 -7.325 1.00 94.06 90 ILE A N 1
ATOM 725 C CA . ILE A 1 90 ? 3.567 -2.875 -6.519 1.00 94.06 90 ILE A CA 1
ATOM 726 C C . ILE A 1 90 ? 2.215 -2.241 -6.261 1.00 94.06 90 ILE A C 1
ATOM 728 O O . ILE A 1 90 ? 2.125 -1.036 -6.062 1.00 94.06 90 ILE A O 1
ATOM 732 N N . SER A 1 91 ? 1.163 -3.044 -6.262 1.00 92.56 91 SER A N 1
ATOM 733 C CA . SER A 1 91 ? -0.172 -2.622 -5.881 1.00 92.56 91 SER A CA 1
ATOM 734 C C . SER A 1 91 ? -0.880 -3.701 -5.080 1.00 92.56 91 SER A C 1
ATOM 736 O O . SER A 1 91 ? -0.600 -4.892 -5.233 1.00 92.56 91 SER A O 1
ATOM 738 N N . GLY A 1 92 ? -1.802 -3.284 -4.223 1.00 90.12 92 GLY A N 1
ATOM 739 C CA . GLY A 1 92 ? -2.622 -4.188 -3.430 1.00 90.12 92 GLY A CA 1
ATOM 740 C C . GLY A 1 92 ? -3.918 -3.526 -2.980 1.00 90.12 92 GLY A C 1
ATOM 741 O O . GLY A 1 92 ? -4.029 -2.301 -3.065 1.00 90.12 92 GLY A O 1
ATOM 742 N N . PRO A 1 93 ? -4.902 -4.312 -2.513 1.00 89.56 93 PRO A N 1
ATOM 743 C CA . PRO A 1 93 ? -6.188 -3.777 -2.080 1.00 89.56 93 PRO A CA 1
ATOM 744 C C . PRO A 1 93 ? -6.012 -2.749 -0.954 1.00 89.56 93 PRO A C 1
ATOM 746 O O . PRO A 1 93 ? -5.331 -3.026 0.040 1.00 89.56 93 PRO A O 1
ATOM 749 N N . THR A 1 94 ? -6.648 -1.580 -1.086 1.00 84.56 94 THR A N 1
ATOM 750 C CA . THR A 1 94 ? -6.624 -0.500 -0.082 1.00 84.56 94 THR A CA 1
ATOM 751 C C . THR A 1 94 ? -7.057 -0.994 1.284 1.00 84.56 94 THR A C 1
ATOM 753 O O . THR A 1 94 ? -6.461 -0.588 2.274 1.00 84.56 94 THR A O 1
ATOM 756 N N . LEU A 1 95 ? -8.043 -1.891 1.354 1.00 80.31 95 LEU A N 1
ATOM 757 C CA . LEU A 1 95 ? -8.507 -2.457 2.620 1.00 80.31 95 LEU A CA 1
ATOM 758 C C . LEU A 1 95 ? -7.444 -3.296 3.323 1.00 80.31 95 LEU A C 1
ATOM 760 O O . LEU A 1 95 ? -7.278 -3.167 4.529 1.00 80.31 95 LEU A O 1
ATOM 764 N N . VAL A 1 96 ? -6.707 -4.136 2.591 1.00 79.75 96 VAL A N 1
ATOM 765 C CA . VAL A 1 96 ? -5.694 -5.006 3.207 1.00 79.75 96 VAL A CA 1
ATOM 766 C C . VAL A 1 96 ? -4.522 -4.170 3.714 1.00 79.75 96 VAL A C 1
ATOM 768 O O . VAL A 1 96 ? -4.061 -4.358 4.838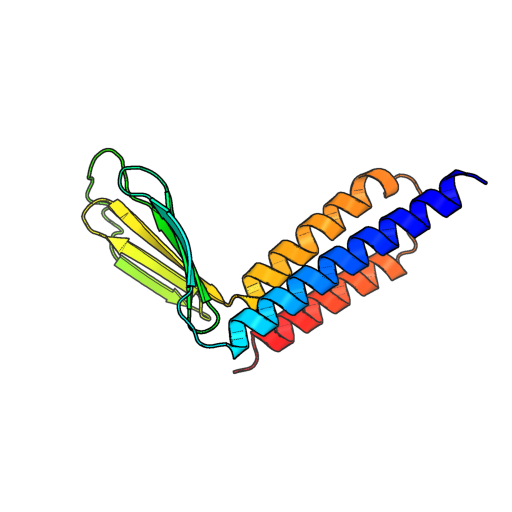 1.00 79.75 96 VAL A O 1
ATOM 771 N N . ILE A 1 97 ? -4.077 -3.200 2.912 1.00 76.50 97 ILE A N 1
ATOM 772 C CA . ILE A 1 97 ? -3.002 -2.282 3.304 1.00 76.50 97 ILE A CA 1
ATOM 773 C C . ILE A 1 97 ? -3.472 -1.370 4.445 1.00 76.50 97 ILE A C 1
ATOM 775 O O . ILE A 1 97 ? -2.757 -1.188 5.425 1.00 76.50 97 ILE A O 1
ATOM 779 N N . GLY A 1 98 ? -4.697 -0.855 4.363 1.00 72.62 98 GLY A N 1
ATOM 780 C CA . GLY A 1 98 ? -5.333 -0.046 5.397 1.00 72.62 98 GLY A CA 1
ATOM 781 C C . GLY A 1 98 ? -5.481 -0.786 6.722 1.00 72.62 98 GLY A C 1
ATOM 782 O O . GLY A 1 98 ? -5.148 -0.234 7.764 1.00 72.62 98 GLY A O 1
ATOM 783 N N . ALA A 1 99 ? -5.896 -2.053 6.698 1.00 71.31 99 ALA A N 1
ATOM 784 C CA . ALA A 1 99 ? -5.988 -2.895 7.889 1.00 71.31 99 ALA A CA 1
ATOM 785 C C . ALA A 1 99 ? -4.608 -3.154 8.515 1.00 71.31 99 ALA A C 1
ATOM 787 O O . ALA A 1 99 ? -4.461 -3.078 9.737 1.00 71.31 99 ALA A O 1
ATOM 788 N N . ALA A 1 100 ? -3.575 -3.396 7.701 1.00 71.75 100 ALA A N 1
ATOM 789 C CA . ALA A 1 100 ? -2.200 -3.523 8.187 1.00 71.75 100 ALA A CA 1
ATOM 790 C C . ALA A 1 100 ? -1.696 -2.212 8.830 1.00 71.75 100 ALA A C 1
ATOM 792 O O . ALA A 1 100 ? -1.104 -2.227 9.910 1.00 71.75 100 ALA A O 1
ATOM 793 N N . LEU A 1 101 ? -1.995 -1.065 8.211 1.00 70.38 101 LEU A N 1
ATOM 794 C CA . LEU A 1 101 ? -1.638 0.257 8.734 1.00 70.38 101 LEU A CA 1
ATOM 795 C C . LEU A 1 101 ? -2.460 0.671 9.957 1.00 70.38 101 LEU A C 1
ATOM 797 O O . LEU A 1 101 ? -1.949 1.406 10.790 1.00 70.38 101 LEU A O 1
ATOM 801 N N . ALA A 1 102 ? -3.702 0.215 10.097 1.00 67.50 102 ALA A N 1
ATOM 802 C CA . ALA A 1 102 ? -4.526 0.472 11.277 1.00 67.50 102 ALA A CA 1
ATOM 803 C C . ALA A 1 102 ? -4.088 -0.386 12.477 1.00 67.50 102 ALA A C 1
ATOM 805 O O . ALA A 1 102 ? -4.209 0.032 13.628 1.00 67.50 102 ALA A O 1
ATOM 806 N N . THR A 1 103 ? -3.530 -1.573 12.224 1.00 65.00 103 THR A N 1
ATOM 807 C CA . THR A 1 103 ? -3.106 -2.495 13.285 1.00 65.00 103 THR A CA 1
ATOM 808 C C . THR A 1 103 ? -1.689 -2.261 13.790 1.00 65.00 103 THR A C 1
ATOM 810 O O . THR A 1 103 ? -1.464 -2.396 14.995 1.00 65.00 103 THR A O 1
ATOM 813 N N . ALA A 1 104 ? -0.746 -1.827 12.952 1.00 62.88 104 ALA A N 1
ATOM 814 C CA . ALA A 1 104 ? 0.609 -1.509 13.413 1.00 62.88 104 ALA A CA 1
ATOM 815 C C . ALA A 1 104 ? 0.644 -0.468 14.567 1.00 62.88 104 ALA A C 1
ATOM 817 O O . ALA A 1 104 ? 1.300 -0.727 15.579 1.00 62.88 104 ALA A O 1
ATOM 818 N N . PRO A 1 105 ? -0.124 0.641 14.525 1.00 56.72 105 PRO A N 1
ATOM 819 C CA . PRO A 1 105 ? -0.232 1.584 15.631 1.00 56.72 105 PRO A CA 1
ATOM 820 C C . PRO A 1 105 ? -0.883 0.971 16.869 1.00 56.72 105 PRO A C 1
ATOM 822 O O . PRO A 1 105 ? -0.489 1.324 17.971 1.00 56.72 105 PRO A O 1
ATOM 825 N N . SER A 1 106 ? -1.834 0.040 16.731 1.00 57.75 106 SER A N 1
ATOM 826 C CA . SER A 1 106 ? -2.462 -0.619 17.888 1.00 57.75 106 SER A CA 1
ATOM 827 C C . SER A 1 106 ? -1.484 -1.519 18.659 1.00 57.75 106 SER A C 1
ATOM 829 O O . SER A 1 106 ? -1.525 -1.563 19.890 1.00 57.75 106 SER A O 1
ATOM 831 N N . LEU A 1 107 ? -0.536 -2.153 17.958 1.00 56.72 107 LEU A N 1
ATOM 832 C CA . LEU A 1 107 ? 0.552 -2.921 18.571 1.00 56.72 107 LEU A CA 1
ATOM 833 C C . LEU A 1 107 ? 1.578 -2.002 19.241 1.00 56.72 107 LEU A C 1
ATOM 835 O O . LEU A 1 107 ? 1.984 -2.249 20.376 1.00 56.72 107 LEU A O 1
ATOM 839 N N . VAL A 1 108 ? 1.949 -0.899 18.584 1.00 57.97 108 VAL A N 1
ATOM 840 C CA . VAL A 1 108 ? 2.902 0.076 19.139 1.00 57.97 108 VAL A CA 1
ATOM 841 C C . VAL A 1 108 ? 2.301 0.853 20.313 1.00 57.97 108 VAL A C 1
ATOM 843 O O . VAL A 1 108 ? 2.979 1.090 21.309 1.00 57.97 108 VAL A O 1
ATOM 846 N N . ALA A 1 109 ? 1.010 1.180 20.260 1.00 56.91 109 ALA A N 1
ATOM 847 C CA . ALA A 1 109 ? 0.279 1.790 21.363 1.00 56.91 109 ALA A CA 1
ATOM 848 C C . ALA A 1 109 ? 0.219 0.875 22.583 1.00 56.91 109 ALA A C 1
ATOM 850 O O . ALA A 1 109 ? 0.193 1.382 23.698 1.00 56.91 109 ALA A O 1
ATOM 851 N N . ALA A 1 110 ? 0.214 -0.447 22.400 1.00 55.75 110 ALA A N 1
ATOM 852 C CA . ALA A 1 110 ? 0.231 -1.403 23.499 1.00 55.75 110 ALA A CA 1
ATOM 853 C C . ALA A 1 110 ? 1.622 -1.553 24.150 1.00 55.75 110 ALA A C 1
ATOM 855 O O . ALA A 1 110 ? 1.698 -1.900 25.327 1.00 55.75 110 ALA A O 1
ATOM 856 N N . LEU A 1 111 ? 2.724 -1.245 23.453 1.00 59.12 111 LEU A N 1
ATOM 857 C CA . LEU A 1 111 ? 4.097 -1.409 23.968 1.00 59.12 111 LEU A CA 1
ATOM 858 C C . LEU A 1 111 ? 4.394 -0.667 25.288 1.00 59.12 111 LEU A C 1
ATOM 860 O O . LEU A 1 111 ? 4.845 -1.320 26.231 1.00 59.12 111 LEU A O 1
ATOM 864 N N . PRO A 1 112 ? 4.115 0.644 25.446 1.00 58.09 112 PRO A N 1
ATOM 865 C CA . PRO A 1 112 ? 4.395 1.340 26.708 1.00 58.09 112 PRO A CA 1
ATOM 866 C C . PRO A 1 112 ? 3.512 0.873 27.878 1.00 58.09 112 PRO A C 1
ATOM 868 O O . PRO A 1 112 ? 3.820 1.141 29.037 1.00 58.09 112 PRO A O 1
ATOM 871 N N . TRP A 1 113 ? 2.427 0.146 27.602 1.00 53.22 113 TRP A N 1
ATOM 872 C CA . TRP A 1 113 ? 1.445 -0.280 28.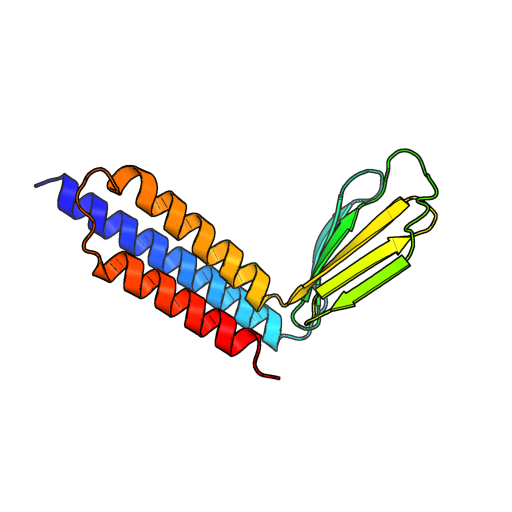599 1.00 53.22 113 TRP A CA 1
ATOM 873 C C . TRP A 1 113 ? 1.436 -1.800 28.846 1.00 53.22 113 TRP A C 1
ATOM 875 O O . TRP A 1 113 ? 0.793 -2.247 29.792 1.00 53.22 113 TRP A O 1
ATOM 885 N N . LEU A 1 114 ? 2.181 -2.594 28.065 1.00 51.62 114 LEU A N 1
ATOM 886 C CA . LEU A 1 114 ? 2.360 -4.048 28.234 1.00 51.62 114 LEU A CA 1
ATOM 887 C C . LEU A 1 114 ? 2.966 -4.415 29.599 1.00 51.62 114 LEU A C 1
ATOM 889 O O . LEU A 1 114 ? 2.624 -5.438 30.184 1.00 51.62 114 LEU A O 1
ATOM 893 N N . GLN A 1 115 ? 3.769 -3.511 30.158 1.00 54.34 115 GLN A N 1
ATOM 894 C CA . GLN A 1 115 ? 4.314 -3.569 31.520 1.00 54.34 115 GLN A CA 1
ATOM 895 C C . GLN A 1 115 ? 3.244 -3.387 32.621 1.00 54.34 115 GLN A C 1
ATOM 897 O O . GLN A 1 115 ? 3.474 -3.721 33.780 1.00 54.34 115 GLN A O 1
ATOM 902 N N . TYR A 1 116 ? 2.038 -2.930 32.273 1.00 52.19 116 TYR A N 1
ATOM 903 C CA . TYR A 1 116 ? 0.916 -2.741 33.190 1.00 52.19 116 TYR A CA 1
ATOM 904 C C . TYR A 1 116 ? -0.299 -3.570 32.759 1.00 52.19 116 TYR A C 1
ATOM 906 O O . TYR A 1 116 ? -1.260 -3.010 32.237 1.00 52.19 116 TYR A O 1
ATOM 914 N N . ARG A 1 117 ? -0.255 -4.889 33.013 1.00 54.91 117 ARG A N 1
ATOM 915 C CA . ARG A 1 117 ? -1.374 -5.859 32.939 1.00 54.91 117 ARG A CA 1
ATOM 916 C C . ARG A 1 117 ? -2.540 -5.391 32.057 1.00 54.91 117 ARG A C 1
ATOM 918 O O . ARG A 1 117 ? -3.581 -4.963 32.563 1.00 54.91 117 ARG A O 1
ATOM 925 N N . PHE A 1 118 ? -2.377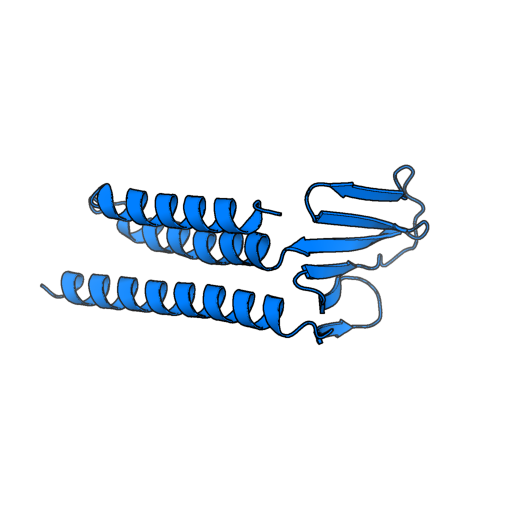 -5.463 30.738 1.00 51.78 118 PHE A N 1
ATOM 926 C CA . PHE A 1 118 ? -3.528 -5.318 29.856 1.00 51.78 118 PHE A CA 1
ATOM 927 C C . PHE A 1 118 ? -4.538 -6.420 30.152 1.00 51.78 118 PHE A C 1
ATOM 929 O O . PHE A 1 118 ? -4.180 -7.589 30.296 1.00 51.78 118 PHE A O 1
ATOM 936 N N . SER A 1 119 ? -5.819 -6.054 30.216 1.00 59.75 119 SER A N 1
ATOM 937 C CA . SER A 1 119 ? -6.869 -7.062 30.205 1.00 59.75 119 SER A CA 1
ATOM 938 C C . SER A 1 119 ? -6.837 -7.730 28.831 1.00 59.75 119 SER A C 1
ATOM 940 O O . SER A 1 119 ? -6.969 -7.047 27.812 1.00 59.75 119 SER A O 1
ATOM 942 N N . LEU A 1 120 ? -6.681 -9.050 28.817 1.00 54.97 120 LEU A N 1
ATOM 943 C CA . LEU A 1 120 ? -6.673 -9.936 27.647 1.00 54.97 120 LEU A CA 1
ATOM 944 C C . LEU A 1 120 ? -7.773 -9.600 26.612 1.00 54.97 120 LEU A C 1
ATOM 946 O O . LEU A 1 120 ? -7.599 -9.785 25.413 1.00 54.97 120 LEU A O 1
ATOM 950 N N . ARG A 1 121 ? -8.883 -9.019 27.085 1.00 61.53 121 ARG A N 1
ATOM 951 C CA . ARG A 1 121 ? -10.030 -8.548 26.299 1.00 61.53 121 ARG A CA 1
ATOM 952 C C . ARG A 1 121 ? -9.678 -7.477 25.263 1.00 61.53 121 ARG A C 1
ATOM 954 O O . ARG A 1 121 ? -10.207 -7.526 24.165 1.00 61.53 121 ARG A O 1
ATOM 961 N N . ALA A 1 122 ? -8.792 -6.529 25.575 1.00 58.34 122 ALA A N 1
ATOM 962 C CA . ALA A 1 122 ? -8.448 -5.448 24.642 1.00 58.34 122 ALA A CA 1
ATOM 963 C C . ALA A 1 122 ? -7.629 -5.965 23.450 1.00 58.34 122 ALA A C 1
ATOM 965 O O . ALA A 1 122 ? -7.870 -5.568 22.314 1.00 58.34 122 ALA A O 1
ATOM 966 N N . ILE A 1 123 ? -6.712 -6.902 23.716 1.00 61.69 123 ILE A N 1
ATOM 967 C CA . ILE A 1 123 ? -5.937 -7.585 22.675 1.00 61.69 123 ILE A CA 1
ATOM 968 C C . ILE A 1 123 ? -6.876 -8.434 21.813 1.00 61.69 123 ILE A C 1
ATOM 970 O O . ILE A 1 123 ? -6.817 -8.320 20.597 1.00 61.69 123 ILE A O 1
ATOM 974 N N . LEU A 1 124 ? -7.788 -9.195 22.434 1.00 63.78 124 LEU A N 1
ATOM 975 C CA . LEU A 1 124 ? -8.811 -9.988 21.739 1.00 63.78 124 LEU A CA 1
A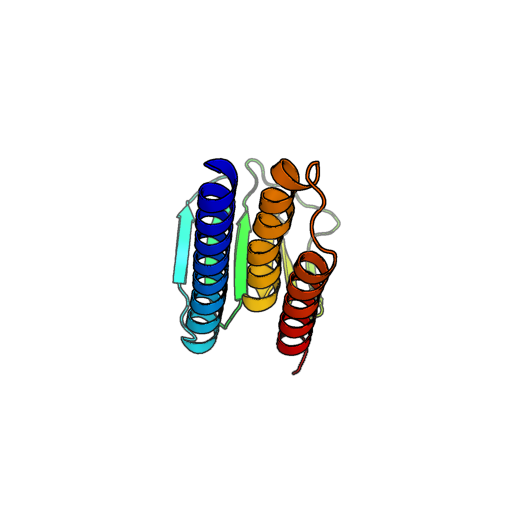TOM 976 C C . LEU A 1 124 ? -9.726 -9.149 20.839 1.00 63.78 124 LEU A C 1
ATOM 978 O O . LEU A 1 124 ? -10.038 -9.572 19.734 1.00 63.78 124 LEU A O 1
ATOM 982 N N . ILE A 1 125 ? -10.152 -7.964 21.286 1.00 69.44 125 ILE A N 1
ATOM 983 C CA . ILE A 1 125 ? -10.986 -7.068 20.472 1.00 69.44 125 ILE A CA 1
ATOM 984 C C . ILE A 1 125 ? -10.187 -6.552 19.270 1.00 69.44 125 ILE A C 1
ATOM 986 O O . ILE A 1 125 ? -10.693 -6.578 18.151 1.00 69.44 125 ILE A O 1
ATOM 990 N N . ALA A 1 126 ? -8.932 -6.140 19.469 1.00 61.16 126 ALA A N 1
ATOM 991 C CA . ALA A 1 126 ? -8.081 -5.665 18.379 1.00 61.16 126 ALA A CA 1
ATOM 992 C C . ALA A 1 126 ? -7.796 -6.765 17.338 1.00 61.16 126 ALA A C 1
ATOM 994 O O . ALA A 1 126 ? -7.905 -6.518 16.136 1.00 61.16 126 ALA A O 1
ATOM 995 N N . THR A 1 127 ? -7.498 -7.995 17.774 1.00 63.06 127 THR A N 1
ATOM 996 C CA . THR A 1 127 ? -7.298 -9.130 16.858 1.00 63.06 127 THR A CA 1
ATOM 997 C C . THR A 1 127 ? -8.592 -9.586 16.189 1.00 63.06 127 THR A C 1
ATOM 999 O O . THR A 1 127 ? -8.559 -9.925 15.008 1.00 63.06 127 THR A O 1
ATOM 1002 N N . ALA A 1 128 ? -9.737 -9.540 16.876 1.00 66.69 128 ALA A N 1
ATOM 1003 C CA . ALA A 1 128 ? -11.035 -9.845 16.273 1.00 66.69 128 ALA A CA 1
ATOM 1004 C C . ALA A 1 128 ? -11.427 -8.818 15.199 1.00 66.69 128 ALA A C 1
ATOM 1006 O O . ALA A 1 128 ? -11.890 -9.204 14.127 1.00 66.69 128 ALA A O 1
ATOM 1007 N N . MET A 1 129 ? -11.184 -7.522 15.437 1.00 67.81 129 MET A N 1
ATOM 1008 C CA . MET A 1 129 ? -11.416 -6.482 14.428 1.00 67.81 129 MET A CA 1
ATOM 1009 C C . MET A 1 129 ? -10.492 -6.650 13.217 1.00 67.81 129 MET A C 1
ATOM 1011 O O . MET A 1 129 ? -10.956 -6.526 12.087 1.00 67.81 129 MET A O 1
ATOM 1015 N N . LEU A 1 130 ? -9.216 -7.001 13.426 1.00 65.81 130 LEU A N 1
ATOM 1016 C CA . LEU A 1 130 ? -8.303 -7.340 12.329 1.00 65.81 130 LEU A CA 1
ATOM 1017 C C . LEU A 1 130 ? -8.818 -8.544 11.524 1.00 65.81 130 LEU A C 1
ATOM 1019 O O . LEU A 1 130 ? -8.839 -8.492 10.297 1.00 65.81 130 LEU A O 1
ATOM 1023 N N . GLY A 1 131 ? -9.260 -9.607 12.201 1.00 67.00 131 GLY A N 1
ATOM 1024 C CA . GLY A 1 131 ? -9.826 -10.793 11.556 1.00 67.00 131 GLY A CA 1
ATOM 1025 C C . GLY A 1 131 ? -11.069 -10.474 10.725 1.00 67.00 131 GLY A C 1
ATOM 1026 O O . GLY A 1 131 ? -11.167 -10.910 9.581 1.00 67.00 131 GLY A O 1
ATOM 1027 N N . ALA A 1 132 ? -11.979 -9.653 11.257 1.00 66.62 132 ALA A N 1
ATOM 1028 C CA . ALA A 1 132 ? -13.179 -9.218 10.546 1.00 66.62 132 ALA A CA 1
ATOM 1029 C C . ALA A 1 132 ? -12.849 -8.357 9.314 1.00 66.62 132 ALA A C 1
ATOM 1031 O O . ALA A 1 132 ? -13.416 -8.572 8.244 1.00 66.62 132 ALA A O 1
ATOM 1032 N N . LEU A 1 133 ? -11.894 -7.427 9.432 1.00 64.31 133 LEU A N 1
ATOM 1033 C CA . LEU A 1 133 ? -11.439 -6.599 8.310 1.00 64.31 133 LEU A CA 1
ATOM 1034 C C . LEU A 1 133 ? -10.763 -7.435 7.217 1.00 64.31 133 LEU A C 1
ATOM 1036 O O . LEU A 1 133 ? -11.000 -7.203 6.033 1.00 64.31 133 LEU A O 1
ATOM 1040 N N . LEU A 1 134 ? -9.958 -8.432 7.595 1.00 64.00 134 LEU A N 1
ATOM 1041 C CA . LEU A 1 134 ? -9.351 -9.362 6.643 1.00 64.00 134 LEU A CA 1
ATOM 1042 C C . LEU A 1 134 ? -10.400 -10.260 5.971 1.00 64.00 134 LEU A C 1
ATOM 1044 O O . LEU A 1 134 ? -10.304 -10.490 4.770 1.00 64.00 134 LEU A O 1
ATOM 1048 N N . ALA A 1 135 ? -11.419 -10.725 6.700 1.00 59.78 135 ALA A N 1
ATOM 1049 C CA . ALA A 1 135 ? -12.506 -11.531 6.140 1.00 59.78 135 ALA A CA 1
ATOM 1050 C C . ALA A 1 135 ? -13.361 -10.742 5.127 1.00 59.78 135 ALA A C 1
ATOM 1052 O O . ALA A 1 135 ? -13.696 -11.259 4.060 1.00 59.78 135 ALA A O 1
ATOM 1053 N N . LEU A 1 136 ? -13.647 -9.470 5.420 1.00 61.56 136 LEU A N 1
ATOM 1054 C CA . LEU A 1 136 ? -14.340 -8.555 4.503 1.00 61.56 136 LEU A CA 1
ATOM 1055 C C . LEU A 1 136 ? -13.495 -8.191 3.274 1.00 61.56 136 LEU A C 1
ATOM 1057 O O . LEU A 1 136 ? -14.039 -7.941 2.208 1.00 61.56 136 LEU A O 1
ATOM 1061 N N . ALA A 1 137 ? -12.167 -8.169 3.396 1.00 55.91 137 ALA A N 1
ATOM 1062 C CA . ALA A 1 137 ? -11.275 -7.874 2.275 1.00 55.91 137 ALA A CA 1
ATOM 1063 C C . ALA A 1 137 ? -11.016 -9.081 1.347 1.00 55.91 137 ALA A C 1
ATOM 1065 O O . ALA A 1 137 ? -10.464 -8.903 0.262 1.00 55.91 137 ALA A O 1
ATOM 1066 N N . VAL A 1 138 ? -11.355 -10.302 1.782 1.00 51.03 138 VAL A N 1
ATOM 1067 C CA . VAL A 1 138 ? -11.122 -11.564 1.048 1.00 51.03 138 VAL A CA 1
ATOM 1068 C C . VAL A 1 138 ? -12.406 -12.116 0.411 1.00 51.03 138 VAL A C 1
ATOM 1070 O O . VAL A 1 138 ? -12.328 -13.017 -0.424 1.00 51.03 138 VAL A O 1
ATOM 1073 N N . THR A 1 139 ? -13.576 -11.582 0.761 1.00 48.53 139 THR A N 1
ATOM 1074 C CA . THR A 1 139 ? -14.847 -11.974 0.140 1.00 48.53 139 THR A CA 1
ATOM 1075 C C . THR A 1 139 ? -14.970 -11.328 -1.254 1.00 48.53 139 THR A C 1
ATOM 1077 O O . THR A 1 139 ? -14.786 -10.115 -1.358 1.00 48.53 139 THR A O 1
ATOM 1080 N N . PRO A 1 140 ? -15.157 -12.130 -2.323 1.00 47.19 140 PRO A N 1
ATOM 1081 C CA . PRO A 1 140 ? -15.185 -11.662 -3.711 1.00 47.19 140 PRO A CA 1
ATOM 1082 C C . PRO A 1 140 ? -16.440 -10.859 -4.064 1.00 47.19 140 PRO A C 1
ATOM 1084 O O . PRO A 1 140 ? -17.498 -11.103 -3.440 1.00 47.19 140 PRO A O 1
#

Sequence (140 aa):
MRFRKFRIAWSIAFAILTLAIVAGCLTLQYRGGRSSLWQRGGPGPTDIGVSDGKIWLSWQPRVAYRPQWAGQISRRGFRYNMYSNGSWNISGPTLVIGAALATAPSLVAALPWLQYRFSLRAILIATAMLGALLALAVTP

Mean predicted aligned error: 11.05 Å

Solvent-accessible surface area (backbone atoms only — not comparable to full-atom values): 7588 Å² total; per-residue (Å²): 120,73,68,61,60,52,51,52,53,51,52,50,54,51,50,52,52,35,50,52,46,52,52,50,32,52,53,50,41,74,63,58,49,78,43,77,80,41,78,45,90,61,61,40,73,26,38,36,31,36,39,72,27,23,36,37,44,30,36,30,52,85,64,74,41,67,53,93,80,44,45,75,50,74,58,96,71,29,38,40,38,35,40,66,49,50,27,35,37,38,34,31,40,27,56,58,56,38,51,53,61,42,44,52,55,56,56,58,64,40,58,86,42,60,87,57,77,67,62,69,62,61,58,51,51,55,52,49,52,51,51,52,54,52,52,65,62,68,59,132

Organism: NCBI:txid2650471

Foldseek 3Di:
DVVVVVLVVLVVVLVVVLVVLQVVLVCLQPVQDWAWPDADDAAAWGTWIGHNQKTKTKGAHNFFAADPPAAWDDDQQWIWGADRRRIIMIMHGSLLVSLVVSLVVVVVSCVVCVVPDDDPVVVVVNVVVSVVSVVVSNDD

Nearest PDB structures (foldseek):
  1ais-assembly1_A  TM=5.098E-01  e=3.869E+00  Pyrococcus woesei
  6e16-assembly1_A  TM=4.030E-01  e=2.870E+00  Saccharomyces cerevisiae S288C
  6xi1-assembly1_AAA  TM=5.389E-01  e=5.537E+00  Aeromonas hydrophila subsp. hydrophila ATCC 7966
  7ylo-assembly2_B  TM=2.817E-01  e=8.412E+00  Limosilactobacillus fermentum

Radius of gyration: 19.12 Å; Cα contacts (8 Å, |Δi|>4): 189; chains: 1; bounding box: 37×26×58 Å

pLDDT: mean 77.49, std 13.98, range [47.19, 95.88]

Secondary structure (DSSP, 8-state):
-HHHHHHHHHHHHHHHHHHHHHHHHHHHHHT---EEEEE--SSEEEEEEEETTEEEEEEE-SS----TT-EEEEETTEEEEE-TTS-EEEEEEHHHHHHHHHHHHHHHHHGGGTTS---HHHHHHHHHHHHHHHHHHH--